Protein AF-0000000074029563 (afdb_homodimer)

Nearest PDB structures (foldseek):
  1f9v-assembly1_A  TM=6.286E-01  e=2.411E-01  Saccharomyces cerevisiae
  1f9t-assembly1_A  TM=6.497E-01  e=2.919E-01  Saccharomyces cerevisiae
  3kar-assembly1_A  TM=6.417E-01  e=2.739E-01  Saccharomyces cerevisiae
  1f9u-assembly1_A  TM=6.391E-01  e=3.768E-01  Saccharomyces cerevisiae
  5tzs-assembly1_G  TM=4.054E-01  e=3.317E-01  Saccharomyces cerevisiae S288C

Sequence (178 aa):
MAKLEDAIGRIKRLECPTGDLGYRVAGILEDYEIANSNEVTVNREERLDRDGAEAYRAKIPSNTEKSIMILAKSGSEDYVAKVIDAYMNMAKLEDAIGRIKRLECPTGDLGYRVAGILEDYEIANSNEVTVNREERLDRDGAEAYRAKIPSNTEKSIMILAKSGSEDYVAKVIDAYMN

Structure (mmCIF, N/CA/C/O backbone):
data_AF-0000000074029563-model_v1
#
loop_
_entity.id
_entity.type
_entity.pdbx_description
1 polymer 'Uncharacterized protein'
#
loop_
_atom_site.group_PDB
_atom_site.id
_atom_site.type_symbol
_atom_site.label_atom_id
_atom_site.label_alt_id
_atom_site.label_comp_id
_atom_site.label_asym_id
_atom_site.label_entity_id
_atom_site.label_seq_id
_atom_site.pdbx_PDB_ins_code
_atom_site.Cartn_x
_atom_site.Cartn_y
_atom_site.Cartn_z
_atom_site.occupancy
_atom_site.B_iso_or_equiv
_atom_site.auth_seq_id
_atom_site.auth_comp_id
_atom_site.auth_asym_id
_atom_site.auth_atom_id
_atom_site.pdbx_PDB_model_num
ATOM 1 N N . MET A 1 1 ? -15.82 -14.5 -17.062 1 62.84 1 MET A N 1
ATOM 2 C CA . MET A 1 1 ? -14.547 -14.141 -17.672 1 62.84 1 MET A CA 1
ATOM 3 C C . MET A 1 1 ? -14.219 -12.672 -17.422 1 62.84 1 MET A C 1
ATOM 5 O O . MET A 1 1 ? -13.07 -12.312 -17.156 1 62.84 1 MET A O 1
ATOM 9 N N . ALA A 1 2 ? -15.219 -11.836 -17.094 1 78.31 2 ALA A N 1
ATOM 10 C CA . ALA A 1 2 ? -15.141 -10.383 -16.953 1 78.31 2 ALA A CA 1
ATOM 11 C C . ALA A 1 2 ? -14.562 -9.992 -15.594 1 78.31 2 ALA A C 1
ATOM 13 O O . ALA A 1 2 ? -13.695 -9.117 -15.508 1 78.31 2 ALA A O 1
ATOM 14 N N . LYS A 1 3 ? -14.883 -10.961 -14.672 1 88.69 3 LYS A N 1
ATOM 15 C CA . LYS A 1 3 ? -14.445 -10.594 -13.328 1 88.69 3 LYS A CA 1
ATOM 16 C C . LYS A 1 3 ? -12.938 -10.773 -13.18 1 88.69 3 LYS A C 1
ATOM 18 O O . LYS A 1 3 ? -12.266 -9.945 -12.562 1 88.69 3 LYS A O 1
ATOM 23 N N . LEU A 1 4 ? -12.523 -11.844 -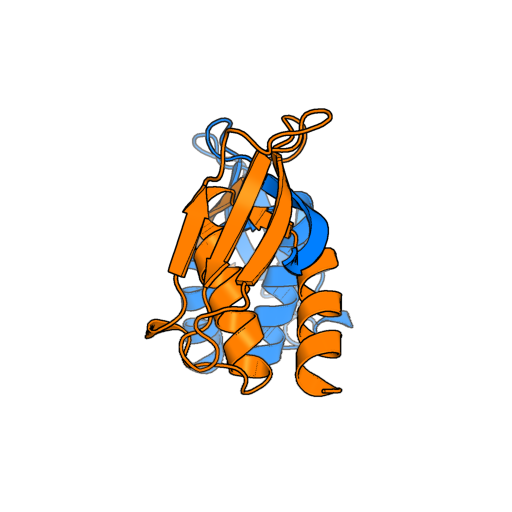13.82 1 89.94 4 LEU A N 1
ATOM 24 C CA . LEU A 1 4 ? -11.094 -12.133 -13.727 1 89.94 4 LEU A CA 1
ATOM 25 C C . LEU A 1 4 ? -10.273 -11.094 -14.477 1 89.94 4 LEU A C 1
ATOM 27 O O . LEU A 1 4 ? -9.242 -10.641 -13.984 1 89.94 4 LEU A O 1
ATOM 31 N N . GLU A 1 5 ? -10.711 -10.695 -15.602 1 92.38 5 GLU A N 1
ATOM 32 C CA . GLU A 1 5 ? -10.023 -9.664 -16.359 1 92.38 5 GLU A CA 1
ATOM 33 C C . GLU A 1 5 ? -10 -8.336 -15.609 1 92.38 5 GLU A C 1
ATOM 35 O O . GLU A 1 5 ? -8.992 -7.629 -15.617 1 92.38 5 GLU A O 1
ATOM 40 N N . ASP A 1 6 ? -11.086 -8.086 -15.016 1 94 6 ASP A N 1
ATOM 41 C CA . ASP A 1 6 ? -11.156 -6.863 -14.227 1 94 6 ASP A CA 1
ATOM 42 C C . ASP A 1 6 ? -10.188 -6.918 -13.047 1 94 6 ASP A C 1
ATOM 44 O O . ASP A 1 6 ? -9.523 -5.926 -12.734 1 94 6 ASP A O 1
ATOM 48 N N . ALA A 1 7 ? -10.156 -8.086 -12.414 1 94.25 7 ALA A N 1
ATOM 49 C CA . ALA A 1 7 ? -9.219 -8.273 -11.305 1 94.25 7 ALA A CA 1
ATOM 50 C C . ALA A 1 7 ? -7.777 -8.094 -11.773 1 94.25 7 ALA A C 1
ATOM 52 O O . ALA A 1 7 ? -6.984 -7.418 -11.109 1 94.25 7 ALA A O 1
ATOM 53 N N . ILE A 1 8 ? -7.523 -8.648 -12.906 1 95.12 8 ILE A N 1
ATOM 54 C CA . ILE A 1 8 ? -6.172 -8.531 -13.445 1 95.12 8 ILE A CA 1
ATOM 55 C C . ILE A 1 8 ? -5.867 -7.074 -13.766 1 95.12 8 ILE A C 1
ATOM 57 O O . ILE A 1 8 ? -4.754 -6.598 -13.523 1 95.12 8 ILE A O 1
ATOM 61 N N . GLY A 1 9 ? -6.852 -6.43 -14.344 1 94.88 9 GLY A N 1
ATOM 62 C CA . GLY A 1 9 ? -6.691 -5.004 -14.562 1 94.88 9 GLY A CA 1
ATOM 63 C C . GLY A 1 9 ? -6.363 -4.234 -13.297 1 94.88 9 GLY A C 1
ATOM 64 O O . GLY A 1 9 ? -5.527 -3.33 -13.312 1 94.88 9 GLY A O 1
ATOM 65 N N . ARG A 1 10 ? -6.961 -4.543 -12.25 1 93.56 10 ARG A N 1
ATOM 66 C CA . ARG A 1 10 ? -6.691 -3.906 -10.961 1 93.56 10 ARG A CA 1
ATOM 67 C C . ARG A 1 10 ? -5.301 -4.266 -10.453 1 93.56 10 ARG A C 1
ATOM 69 O O . ARG A 1 10 ? -4.582 -3.412 -9.93 1 93.56 10 ARG A O 1
ATOM 76 N N . ILE A 1 11 ? -4.93 -5.527 -10.609 1 95.62 11 ILE A N 1
ATOM 77 C CA . ILE A 1 11 ? -3.611 -5.973 -10.18 1 95.62 11 ILE A CA 1
ATOM 78 C C . ILE A 1 11 ? -2.529 -5.219 -10.945 1 95.62 11 ILE A C 1
ATOM 80 O O . ILE A 1 11 ? -1.509 -4.828 -10.375 1 95.62 11 ILE A O 1
ATOM 84 N N . LYS A 1 12 ? -2.699 -4.895 -12.188 1 93.88 12 LYS A N 1
ATOM 85 C CA . LYS A 1 12 ? -1.714 -4.219 -13.031 1 93.88 12 LYS A CA 1
ATOM 86 C C . LYS A 1 12 ? -1.435 -2.809 -12.523 1 93.88 12 LYS A C 1
ATOM 88 O O . LYS A 1 12 ? -0.431 -2.197 -12.898 1 93.88 12 LYS A O 1
ATOM 93 N N . ARG A 1 13 ? -2.283 -2.359 -11.672 1 91.19 13 ARG A N 1
ATOM 94 C CA . ARG A 1 13 ? -2.119 -0.997 -11.172 1 91.19 13 ARG A CA 1
ATOM 95 C C . ARG A 1 13 ? -1.721 -0.997 -9.695 1 91.19 13 ARG A C 1
ATOM 97 O O . ARG A 1 13 ? -1.713 0.054 -9.055 1 91.19 13 ARG A O 1
ATOM 104 N N . LEU A 1 14 ? -1.429 -2.133 -9.203 1 89.38 14 LEU A N 1
ATOM 105 C CA . LEU A 1 14 ? -1.184 -2.283 -7.77 1 89.38 14 LEU A CA 1
ATOM 106 C C . LEU A 1 14 ? 0.17 -1.696 -7.387 1 89.38 14 LEU A C 1
ATOM 108 O O . LEU A 1 14 ? 1.171 -1.938 -8.062 1 89.38 14 LEU A O 1
ATOM 112 N N . GLU A 1 15 ? 0.195 -0.917 -6.492 1 86.12 15 GLU A N 1
ATOM 113 C CA . GLU A 1 15 ? 1.365 -0.443 -5.758 1 86.12 15 GLU A CA 1
ATOM 114 C C . GLU A 1 15 ? 1.218 -0.693 -4.262 1 86.12 15 GLU A C 1
ATOM 116 O O . GLU A 1 15 ? 0.21 -0.317 -3.66 1 86.12 15 GLU A O 1
ATOM 121 N N . CYS A 1 16 ? 2.209 -1.379 -3.707 1 82.5 16 CYS A N 1
ATOM 122 C CA . CYS A 1 16 ? 2.123 -1.752 -2.301 1 82.5 16 CYS A CA 1
ATOM 123 C C . CYS A 1 16 ? 3.504 -2.049 -1.729 1 82.5 16 CYS A C 1
ATOM 125 O O . CYS A 1 16 ? 4.48 -2.15 -2.475 1 82.5 16 CYS A O 1
ATOM 127 N N . PRO A 1 17 ? 3.631 -2.127 -0.394 1 79.19 17 PRO A N 1
ATOM 128 C CA . PRO A 1 17 ? 4.887 -2.652 0.151 1 79.19 17 PRO A CA 1
ATOM 129 C C . PRO A 1 17 ? 5.227 -4.039 -0.388 1 79.19 17 PRO A C 1
ATOM 131 O O . PRO A 1 17 ? 4.336 -4.875 -0.567 1 79.19 17 PRO A O 1
ATOM 134 N N . THR A 1 18 ? 6.496 -4.242 -0.635 1 82.06 18 THR A N 1
ATOM 135 C CA . THR A 1 18 ? 6.949 -5.484 -1.246 1 82.06 18 THR A CA 1
ATOM 136 C C . THR A 1 18 ? 6.434 -6.691 -0.467 1 82.06 18 THR A C 1
ATOM 138 O O . THR A 1 18 ? 6.031 -7.691 -1.061 1 82.06 18 THR A O 1
ATOM 141 N N . GLY A 1 19 ? 6.395 -6.582 0.823 1 79.88 19 GLY A N 1
ATOM 142 C CA . GLY A 1 19 ? 5.957 -7.684 1.659 1 79.88 19 GLY A CA 1
ATOM 143 C C . GLY A 1 19 ? 4.461 -7.934 1.585 1 79.88 19 GLY A C 1
ATOM 144 O O . GLY A 1 19 ? 3.977 -8.977 2.018 1 79.88 19 GLY A O 1
ATOM 145 N N . ASP A 1 20 ? 3.678 -7.035 0.895 1 84.5 20 ASP A N 1
ATOM 146 C CA . ASP A 1 20 ? 2.221 -7.117 0.903 1 84.5 20 ASP A CA 1
ATOM 147 C C . ASP A 1 20 ? 1.689 -7.59 -0.447 1 84.5 20 ASP A C 1
ATOM 149 O O . ASP A 1 20 ? 0.484 -7.793 -0.61 1 84.5 20 ASP A O 1
ATOM 153 N N . LEU A 1 21 ? 2.547 -7.816 -1.343 1 88.62 21 LEU A N 1
ATOM 154 C CA . LEU A 1 21 ? 2.098 -8.125 -2.695 1 88.62 21 LEU A CA 1
ATOM 155 C C . LEU A 1 21 ? 1.133 -9.305 -2.693 1 88.62 21 LEU A C 1
ATOM 157 O O . LEU A 1 21 ? 0.045 -9.227 -3.27 1 88.62 21 LEU A O 1
ATOM 161 N N . GLY A 1 22 ? 1.523 -10.328 -1.937 1 91.12 22 GLY A N 1
ATOM 162 C CA . GLY A 1 22 ? 0.68 -11.508 -1.899 1 91.12 22 GLY A CA 1
ATOM 163 C C . GLY A 1 22 ? -0.687 -11.25 -1.294 1 91.12 22 GLY A C 1
ATOM 164 O O . GLY A 1 22 ? -1.709 -11.633 -1.867 1 91.12 22 GLY A O 1
ATOM 165 N N . TYR A 1 23 ? -0.733 -10.586 -0.272 1 90.56 23 TYR A N 1
ATOM 166 C CA . TYR A 1 23 ? -1.971 -10.273 0.433 1 90.56 23 TYR A CA 1
ATOM 167 C C . TYR A 1 23 ? -2.867 -9.375 -0.408 1 90.56 23 TYR A C 1
ATOM 169 O O . TYR A 1 23 ? -4.078 -9.594 -0.488 1 90.56 23 TYR A O 1
ATOM 177 N N . ARG A 1 24 ? -2.229 -8.383 -1.005 1 89.19 24 ARG A N 1
ATOM 178 C CA . ARG A 1 24 ? -2.992 -7.445 -1.818 1 89.19 24 ARG A CA 1
ATOM 179 C C . ARG A 1 24 ? -3.598 -8.141 -3.033 1 89.19 24 ARG A C 1
ATOM 181 O O . ARG A 1 24 ? -4.762 -7.91 -3.369 1 89.19 24 ARG A O 1
ATOM 188 N N . VAL A 1 25 ? -2.82 -8.984 -3.625 1 94.5 25 VAL A N 1
ATOM 189 C CA . VAL A 1 25 ? -3.309 -9.742 -4.77 1 94.5 25 VAL A CA 1
ATOM 190 C C . VAL A 1 25 ? -4.465 -10.648 -4.336 1 94.5 25 VAL A C 1
ATOM 192 O O . VAL A 1 25 ? -5.52 -10.664 -4.973 1 94.5 25 VAL A O 1
ATOM 195 N N . ALA A 1 26 ? -4.359 -11.328 -3.223 1 92 26 ALA A N 1
ATOM 196 C CA . ALA A 1 26 ? -5.418 -12.188 -2.703 1 92 26 ALA A CA 1
ATOM 197 C C . ALA A 1 26 ? -6.676 -11.383 -2.393 1 92 26 ALA A C 1
ATOM 199 O O . ALA A 1 26 ? -7.789 -11.82 -2.691 1 92 26 ALA A O 1
ATOM 200 N N . GLY A 1 27 ? -6.473 -10.203 -1.829 1 91.12 27 GLY A N 1
ATOM 201 C CA . GLY A 1 27 ? -7.594 -9.328 -1.526 1 91.12 27 GLY A CA 1
ATOM 202 C C . GLY A 1 27 ? -8.344 -8.875 -2.762 1 91.12 27 GLY A C 1
ATOM 203 O O . GLY A 1 27 ? -9.578 -8.836 -2.768 1 91.12 27 GLY A O 1
ATOM 204 N N . ILE A 1 28 ? -7.57 -8.539 -3.787 1 93.56 28 ILE A N 1
ATOM 205 C CA . ILE A 1 28 ? -8.203 -8.109 -5.031 1 93.56 28 ILE A CA 1
ATOM 206 C C . ILE A 1 28 ? -9.016 -9.258 -5.621 1 93.56 28 ILE A C 1
ATOM 208 O O . ILE A 1 28 ? -10.156 -9.062 -6.043 1 93.56 28 ILE A O 1
ATOM 212 N N . LEU A 1 29 ? -8.5 -10.445 -5.57 1 93.62 29 LEU A N 1
ATOM 213 C CA . LEU A 1 29 ? -9.203 -11.602 -6.121 1 93.62 29 LEU A CA 1
ATOM 214 C C . LEU A 1 29 ? -10.477 -11.891 -5.332 1 93.62 29 LEU A C 1
ATOM 216 O O . LEU A 1 29 ? -11.5 -12.273 -5.906 1 93.62 29 LEU A O 1
ATOM 220 N N . GLU A 1 30 ? -10.445 -11.578 -4.047 1 92.31 30 GLU A N 1
ATOM 221 C CA . GLU A 1 30 ? -11.633 -11.766 -3.213 1 92.31 30 GLU A CA 1
ATOM 222 C C . GLU A 1 30 ? -12.672 -10.688 -3.488 1 92.31 30 GLU A C 1
ATOM 224 O O . GLU A 1 30 ? -13.867 -10.977 -3.578 1 92.31 30 GLU A O 1
ATOM 229 N N . ASP A 1 31 ? -12.164 -9.539 -3.637 1 89.94 31 ASP A N 1
ATOM 230 C CA . ASP A 1 31 ? -13.07 -8.422 -3.92 1 89.94 31 ASP A CA 1
ATOM 231 C C . ASP A 1 31 ? -13.898 -8.695 -5.176 1 89.94 31 ASP A C 1
ATOM 233 O O . ASP A 1 31 ? -15.047 -8.273 -5.27 1 89.94 31 ASP A O 1
ATOM 237 N N . TYR A 1 32 ? -13.203 -9.406 -6.074 1 93.19 32 TYR A N 1
ATOM 238 C CA . TYR A 1 32 ? -13.867 -9.672 -7.348 1 93.19 32 TYR A CA 1
ATOM 239 C C . TYR A 1 32 ? -14.516 -11.047 -7.344 1 93.19 32 TYR A C 1
ATOM 241 O O . TYR A 1 32 ? -14.945 -11.539 -8.391 1 93.19 32 TYR A O 1
ATOM 249 N N . GLU A 1 33 ? -14.438 -11.68 -6.203 1 91.62 33 GLU A N 1
ATOM 250 C CA . GLU A 1 33 ? -15.125 -12.938 -5.977 1 91.62 33 GLU A CA 1
ATOM 251 C C . GLU A 1 33 ? -14.523 -14.062 -6.82 1 91.62 33 GLU A C 1
ATOM 253 O O . GLU A 1 33 ? -15.242 -14.922 -7.328 1 91.62 33 GLU A O 1
ATOM 258 N N . ILE A 1 34 ? -13.227 -14.016 -7 1 90.62 34 ILE A N 1
ATOM 259 C CA . ILE A 1 34 ? -12.531 -15.047 -7.762 1 90.62 34 ILE A CA 1
ATOM 260 C C . ILE A 1 34 ? -12.094 -16.172 -6.824 1 90.62 34 ILE A C 1
ATOM 262 O O . ILE A 1 34 ? -12.156 -17.344 -7.188 1 90.62 34 ILE A O 1
ATOM 266 N N . ALA A 1 35 ? -11.719 -15.766 -5.676 1 91 35 ALA A N 1
ATOM 267 C CA . ALA A 1 35 ? -11.242 -16.703 -4.668 1 91 35 ALA A CA 1
ATOM 268 C C . ALA A 1 35 ? -11.297 -16.094 -3.271 1 91 35 ALA A C 1
ATOM 270 O O . ALA A 1 35 ? -11.375 -14.875 -3.125 1 91 35 ALA A O 1
ATOM 271 N N . ASN A 1 36 ? -11.414 -17.031 -2.357 1 90.56 36 ASN A N 1
ATOM 272 C CA . ASN A 1 36 ? -11.148 -16.562 -0.997 1 90.56 36 ASN A CA 1
ATOM 273 C C . ASN A 1 36 ? -9.68 -16.219 -0.791 1 90.56 36 ASN A C 1
ATOM 275 O O . ASN A 1 36 ? -8.797 -16.969 -1.217 1 90.56 36 ASN A O 1
ATOM 279 N N . SER A 1 37 ? -9.461 -15.148 -0.182 1 91.75 37 SER A N 1
ATOM 280 C CA . SER A 1 37 ? -8.094 -14.664 -0.038 1 91.75 37 SER A CA 1
ATOM 281 C C . SER A 1 37 ? -7.219 -15.688 0.681 1 91.75 37 SER A C 1
ATOM 283 O O . SER A 1 37 ? -6.035 -15.828 0.369 1 91.75 37 SER A O 1
ATOM 285 N N . ASN A 1 38 ? -7.852 -16.453 1.52 1 89.81 38 ASN A N 1
ATOM 286 C CA . ASN A 1 38 ? -7.086 -17.422 2.311 1 89.81 38 ASN A CA 1
ATOM 287 C C . ASN A 1 38 ? -6.707 -18.641 1.492 1 89.81 38 ASN A C 1
ATOM 289 O O . ASN A 1 38 ? -5.883 -19.453 1.922 1 89.81 38 ASN A O 1
ATOM 293 N N . GLU A 1 39 ? -7.223 -18.75 0.307 1 90.69 39 GLU A N 1
ATOM 294 C CA . GLU A 1 39 ? -6.945 -19.906 -0.535 1 90.69 39 GLU A CA 1
ATOM 295 C C . GLU A 1 39 ? -5.977 -19.547 -1.659 1 90.69 39 GLU A C 1
ATOM 297 O O . GLU A 1 39 ? -5.551 -20.422 -2.418 1 90.69 39 GLU A O 1
ATOM 302 N N . VAL A 1 40 ? -5.703 -18.297 -1.813 1 92.31 40 VAL A N 1
ATOM 303 C CA . VAL A 1 40 ? -4.781 -17.828 -2.848 1 92.31 40 VAL A CA 1
ATOM 304 C C . VAL A 1 40 ? -3.35 -17.875 -2.32 1 92.31 40 VAL A C 1
ATOM 306 O O . VAL A 1 40 ? -3.068 -17.391 -1.224 1 92.31 40 VAL A O 1
ATOM 309 N N . THR A 1 41 ? -2.467 -18.531 -3.088 1 91.94 41 THR A N 1
ATOM 310 C CA . THR A 1 41 ? -1.041 -18.516 -2.779 1 91.94 41 THR A CA 1
ATOM 311 C C . THR A 1 41 ? -0.279 -17.703 -3.824 1 91.94 41 THR A C 1
ATOM 313 O O . THR A 1 41 ? -0.575 -17.781 -5.02 1 91.94 41 THR A O 1
ATOM 316 N N . VAL A 1 42 ? 0.551 -16.875 -3.396 1 93.31 42 VAL A N 1
ATOM 317 C CA . VAL A 1 42 ? 1.429 -16.094 -4.254 1 93.31 42 VAL A CA 1
ATOM 318 C C . VAL A 1 42 ? 2.887 -16.391 -3.926 1 93.31 42 VAL A C 1
ATOM 320 O O . VAL A 1 42 ? 3.342 -16.156 -2.807 1 93.31 42 VAL A O 1
ATOM 323 N N . ASN A 1 43 ? 3.627 -16.953 -4.945 1 92.44 43 ASN A N 1
ATOM 324 C CA . ASN A 1 43 ? 5.008 -17.359 -4.723 1 92.44 43 ASN A CA 1
ATOM 325 C C . ASN A 1 43 ? 5.957 -16.703 -5.715 1 92.44 43 ASN A C 1
ATOM 327 O O . ASN A 1 43 ? 5.582 -16.438 -6.859 1 92.44 43 ASN A O 1
ATOM 331 N N . ARG A 1 44 ? 7.199 -16.516 -5.25 1 93.75 44 ARG A N 1
ATOM 332 C CA . ARG A 1 44 ? 8.273 -15.992 -6.094 1 93.75 44 ARG A CA 1
ATOM 333 C C . ARG A 1 44 ? 8.703 -17.031 -7.129 1 93.75 44 ARG A C 1
ATOM 335 O O . ARG A 1 44 ? 8.898 -18.203 -6.797 1 93.75 44 ARG A O 1
ATOM 342 N N . GLU A 1 45 ? 8.641 -16.578 -8.438 1 92.56 45 GLU A N 1
ATOM 343 C CA . GLU A 1 45 ? 9.203 -17.375 -9.523 1 92.56 45 GLU A CA 1
ATOM 344 C C . GLU A 1 45 ? 10.461 -16.719 -10.094 1 92.56 45 GLU A C 1
ATOM 346 O O . GLU A 1 45 ? 10.43 -16.156 -11.188 1 92.56 45 GLU A O 1
ATOM 351 N N . GLU A 1 46 ? 11.641 -16.938 -9.469 1 91.75 46 GLU A N 1
ATOM 352 C CA . GLU A 1 46 ? 12.867 -16.203 -9.742 1 91.75 46 GLU A CA 1
ATOM 353 C C . GLU A 1 46 ? 13.344 -16.438 -11.18 1 91.75 46 GLU A C 1
ATOM 355 O O . GLU A 1 46 ? 13.883 -15.539 -11.82 1 91.75 46 GLU A O 1
ATOM 360 N N . ARG A 1 47 ? 13.102 -17.672 -11.781 1 94.44 47 ARG A N 1
ATOM 361 C CA . ARG A 1 47 ? 13.578 -18.031 -13.109 1 94.44 47 ARG A CA 1
ATOM 362 C C . ARG A 1 47 ? 12.883 -17.203 -14.188 1 94.44 47 ARG A C 1
ATOM 364 O O . ARG A 1 47 ? 13.359 -17.125 -15.32 1 94.44 47 ARG A O 1
ATOM 371 N N . LEU A 1 48 ? 11.789 -16.562 -13.703 1 94 48 LEU A N 1
ATOM 372 C CA . LEU A 1 48 ? 11.016 -15.82 -14.688 1 94 48 LEU A CA 1
ATOM 373 C C . LEU A 1 48 ? 11.195 -14.32 -14.5 1 94 48 LEU A C 1
ATOM 375 O O . LEU A 1 48 ? 10.484 -13.523 -15.125 1 94 48 LEU A O 1
ATOM 379 N N . ASP A 1 49 ? 12.211 -13.938 -13.672 1 92.06 49 ASP A N 1
ATOM 380 C CA . ASP A 1 49 ? 12.562 -12.523 -13.578 1 92.06 49 ASP A CA 1
ATOM 381 C C . ASP A 1 49 ? 12.969 -11.969 -14.945 1 92.06 49 ASP A C 1
ATOM 383 O O . ASP A 1 49 ? 13.602 -12.664 -15.742 1 92.06 49 ASP A O 1
ATOM 387 N N . ARG A 1 50 ? 12.539 -10.672 -15.117 1 89.75 50 ARG A N 1
ATOM 388 C CA . ARG A 1 50 ? 12.898 -10.078 -16.406 1 89.75 50 ARG A CA 1
ATOM 389 C C . ARG A 1 50 ? 12.953 -8.562 -16.312 1 89.75 50 ARG A C 1
ATOM 391 O O . ARG A 1 50 ? 12.109 -7.941 -15.656 1 89.75 50 ARG A O 1
ATOM 398 N N . ASP A 1 51 ? 14.008 -7.996 -16.906 1 89.31 51 ASP A N 1
ATOM 399 C CA . ASP A 1 51 ? 14.164 -6.559 -17.094 1 89.31 51 ASP A CA 1
ATOM 400 C C . ASP A 1 51 ? 14.062 -5.82 -15.758 1 89.31 51 ASP A C 1
ATOM 402 O O . ASP A 1 51 ? 13.367 -4.812 -15.648 1 89.31 51 ASP A O 1
ATOM 406 N N . GLY A 1 52 ? 14.633 -6.445 -14.68 1 86.38 52 GLY A N 1
ATOM 407 C CA . GLY A 1 52 ? 14.656 -5.793 -13.383 1 86.38 52 GLY A CA 1
ATOM 408 C C . GLY A 1 52 ? 13.391 -6.035 -12.578 1 86.38 52 GLY A C 1
ATOM 409 O O . GLY A 1 52 ? 13.289 -5.594 -11.43 1 86.38 52 GLY A O 1
ATOM 410 N N . ALA A 1 53 ? 12.492 -6.777 -13.273 1 91.12 53 ALA A N 1
ATOM 411 C CA . ALA A 1 53 ? 11.266 -7.105 -12.555 1 91.12 53 ALA A CA 1
ATOM 412 C C . ALA A 1 53 ? 11.367 -8.484 -11.906 1 91.12 53 ALA A C 1
ATOM 414 O O . ALA A 1 53 ? 11.961 -9.406 -12.477 1 91.12 53 ALA A O 1
ATOM 415 N N . GLU A 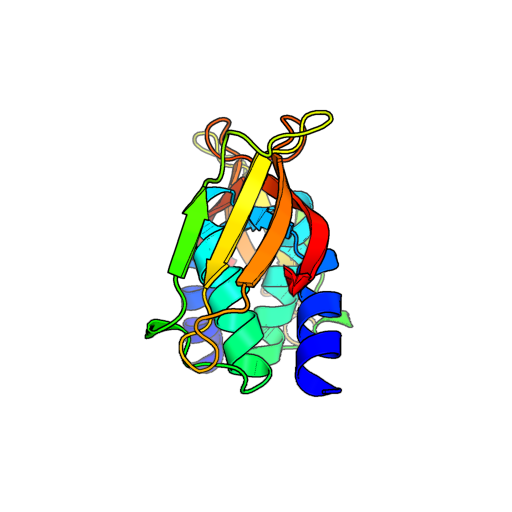1 54 ? 10.828 -8.555 -10.672 1 91.62 54 GLU A N 1
ATOM 416 C CA . GLU A 1 54 ? 10.664 -9.836 -9.992 1 91.62 54 GLU A CA 1
ATOM 417 C C . GLU A 1 54 ? 9.352 -10.508 -10.383 1 91.62 54 GLU A C 1
ATOM 419 O O . GLU A 1 54 ? 8.32 -9.836 -10.508 1 91.62 54 GLU A O 1
ATOM 424 N N . ALA A 1 55 ? 9.359 -11.836 -10.586 1 94.81 55 ALA A N 1
ATOM 425 C CA . ALA A 1 55 ? 8.188 -12.594 -11.023 1 94.81 55 ALA A CA 1
ATOM 426 C C . ALA A 1 55 ? 7.551 -13.344 -9.852 1 94.81 55 ALA A C 1
ATOM 428 O O . ALA A 1 55 ? 8.258 -13.906 -9.008 1 94.81 55 ALA A O 1
ATOM 429 N N . TYR A 1 56 ? 6.195 -13.227 -9.812 1 95.25 56 TYR A N 1
ATOM 430 C CA . TYR A 1 56 ? 5.375 -13.961 -8.852 1 95.25 56 TYR A CA 1
ATOM 431 C C . TYR A 1 56 ? 4.277 -14.742 -9.562 1 95.25 56 TYR A C 1
ATOM 433 O O . TYR A 1 56 ? 3.797 -14.328 -10.617 1 95.25 56 TYR A O 1
ATOM 441 N N . ARG A 1 57 ? 3.889 -15.859 -8.914 1 94.19 57 ARG A N 1
ATOM 442 C CA . ARG A 1 57 ? 2.785 -16.688 -9.398 1 94.19 57 ARG A CA 1
ATOM 443 C C . ARG A 1 57 ? 1.685 -16.797 -8.344 1 94.19 57 ARG A C 1
ATOM 445 O O . ARG A 1 57 ? 1.935 -17.234 -7.219 1 94.19 57 ARG A O 1
ATOM 452 N N . ALA A 1 58 ? 0.547 -16.344 -8.773 1 94.81 58 ALA A N 1
ATOM 453 C CA . ALA A 1 58 ? -0.637 -16.531 -7.938 1 94.81 58 ALA A CA 1
ATOM 454 C C . ALA A 1 58 ? -1.447 -17.734 -8.398 1 94.81 58 ALA A C 1
ATOM 456 O O . ALA A 1 58 ? -1.931 -17.766 -9.531 1 94.81 58 ALA 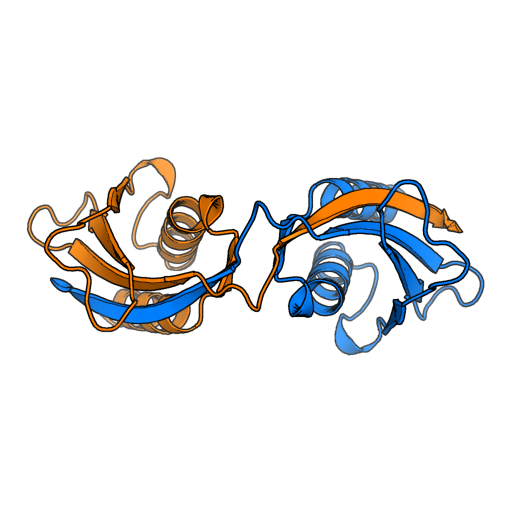A O 1
ATOM 457 N N . LYS A 1 59 ? -1.563 -18.641 -7.469 1 93.25 59 LYS A N 1
ATOM 458 C CA . LYS A 1 59 ? -2.365 -19.828 -7.754 1 93.25 59 LYS A CA 1
ATOM 459 C C . LYS A 1 59 ? -3.787 -19.672 -7.223 1 93.25 59 LYS A C 1
ATOM 461 O O . LYS A 1 59 ? -3.984 -19.328 -6.055 1 93.25 59 LYS A O 1
ATOM 466 N N . ILE A 1 60 ? -4.684 -19.859 -8.18 1 87.19 60 ILE A N 1
ATOM 467 C CA . ILE A 1 60 ? -6.102 -19.812 -7.832 1 87.19 60 ILE A CA 1
ATOM 468 C C . ILE A 1 60 ? -6.637 -21.234 -7.668 1 87.19 60 ILE A C 1
ATOM 470 O O . ILE A 1 60 ? -6.441 -22.094 -8.539 1 87.19 60 ILE A O 1
ATOM 474 N N . PRO A 1 61 ? -7.168 -21.547 -6.504 1 79.06 61 PRO A N 1
ATOM 475 C CA . PRO A 1 61 ? -7.594 -22.922 -6.23 1 79.06 61 PRO A CA 1
ATOM 476 C C . PRO A 1 61 ? -8.57 -23.453 -7.277 1 79.06 61 PRO A C 1
ATOM 478 O O . PRO A 1 61 ? -8.547 -24.656 -7.605 1 79.06 61 PRO A O 1
ATOM 481 N N . SER A 1 62 ? -9.555 -22.766 -7.688 1 70.69 62 SER A N 1
ATOM 482 C CA . SER A 1 62 ? -10.609 -23.297 -8.555 1 70.69 62 SER A CA 1
ATOM 483 C C . SER A 1 62 ? -10.047 -23.703 -9.914 1 70.69 62 SER A C 1
ATOM 485 O O . SER A 1 62 ? -10.703 -24.422 -10.672 1 70.69 62 SER A O 1
ATOM 487 N N . ASN A 1 63 ? -8.875 -23.203 -10.227 1 61.25 63 ASN A N 1
ATOM 488 C CA . ASN A 1 63 ? -8.289 -23.594 -11.516 1 61.25 63 ASN A CA 1
ATOM 489 C C . ASN A 1 63 ? -6.824 -23.984 -11.367 1 61.25 63 ASN A C 1
ATOM 491 O O . ASN A 1 63 ? -5.945 -23.125 -11.328 1 61.25 63 ASN A O 1
ATOM 495 N N . THR A 1 64 ? -6.668 -25.219 -11.18 1 64 64 THR A N 1
ATOM 496 C CA . THR A 1 64 ? -5.348 -25.766 -10.867 1 64 64 THR A CA 1
ATOM 497 C C . THR A 1 64 ? -4.379 -25.531 -12.016 1 64 64 THR A C 1
ATOM 499 O O . THR A 1 64 ? -3.162 -25.484 -11.82 1 64 64 THR A O 1
ATOM 502 N N . GLU A 1 65 ? -4.914 -25.25 -13.148 1 70.19 65 GLU A N 1
ATOM 503 C CA . GLU A 1 65 ? -3.998 -25.188 -14.289 1 70.19 65 GLU A CA 1
ATOM 504 C C . GLU A 1 65 ? -3.66 -23.75 -14.641 1 70.19 65 GLU A C 1
ATOM 506 O O . GLU A 1 65 ? -2.738 -23.484 -15.422 1 70.19 65 GLU A O 1
ATOM 511 N N . LYS A 1 66 ? -4.48 -22.906 -14.008 1 80.94 66 LYS A N 1
ATOM 512 C CA . LYS A 1 66 ? -4.215 -21.531 -14.414 1 80.94 66 LYS A CA 1
ATOM 513 C C . LYS A 1 66 ? -3.742 -20.688 -13.227 1 80.94 66 LYS A C 1
ATOM 515 O O . LYS A 1 66 ? -4.125 -20.953 -12.086 1 80.94 66 LYS A O 1
ATOM 520 N N . SER A 1 67 ? -2.693 -19.984 -13.469 1 92.56 67 SER A N 1
ATOM 521 C CA . SER A 1 67 ? -2.15 -19.031 -12.492 1 92.56 67 SER A CA 1
ATOM 522 C C . SER A 1 67 ? -2.045 -17.625 -13.086 1 92.56 67 SER A C 1
ATOM 524 O O . SER A 1 67 ? -2.174 -17.453 -14.297 1 92.56 67 SER A O 1
ATOM 526 N N . ILE A 1 68 ? -2.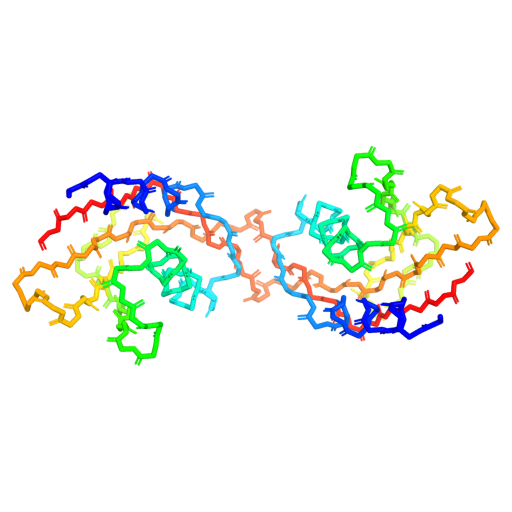002 -16.688 -12.266 1 94.31 68 ILE A N 1
ATOM 527 C CA . ILE A 1 68 ? -1.705 -15.312 -12.664 1 94.31 68 ILE A CA 1
ATOM 528 C C . ILE A 1 68 ? -0.224 -15.023 -12.445 1 94.31 68 ILE A C 1
ATOM 530 O O . ILE A 1 68 ? 0.278 -15.148 -11.32 1 94.31 68 ILE A O 1
ATOM 534 N N . MET A 1 69 ? 0.462 -14.648 -13.508 1 96.31 69 MET A N 1
ATOM 535 C CA . MET A 1 69 ? 1.83 -14.148 -13.391 1 96.31 69 MET A CA 1
ATOM 536 C C . MET A 1 69 ? 1.842 -12.641 -13.141 1 96.31 69 MET A C 1
ATOM 538 O O . MET A 1 69 ? 1.088 -11.898 -13.766 1 96.31 69 MET A O 1
ATOM 542 N N . ILE A 1 70 ? 2.641 -12.312 -12.211 1 96.5 70 ILE A N 1
ATOM 543 C CA . ILE A 1 70 ? 2.77 -10.914 -11.836 1 96.5 70 ILE A CA 1
ATOM 544 C C . ILE A 1 70 ? 4.23 -10.484 -11.945 1 96.5 70 ILE A C 1
ATOM 546 O O . ILE A 1 70 ? 5.121 -11.156 -11.414 1 96.5 70 ILE A O 1
ATOM 550 N N . LEU A 1 71 ? 4.5 -9.422 -12.672 1 95.69 71 LEU A N 1
ATOM 551 C CA . LEU A 1 71 ? 5.809 -8.773 -12.703 1 95.69 71 LEU A CA 1
ATOM 552 C C . LEU A 1 71 ? 5.785 -7.461 -11.93 1 95.69 71 LEU A C 1
ATOM 554 O O . LEU A 1 71 ? 4.969 -6.582 -12.227 1 95.69 71 LEU A O 1
ATOM 558 N N . ALA A 1 72 ? 6.668 -7.418 -10.93 1 92.56 72 ALA A N 1
ATOM 559 C CA . ALA A 1 72 ? 6.703 -6.227 -10.086 1 92.56 72 ALA A CA 1
ATOM 560 C C . ALA A 1 72 ? 8.125 -5.699 -9.945 1 92.56 72 ALA A C 1
ATOM 562 O O . ALA A 1 72 ? 9.086 -6.477 -9.914 1 92.56 72 ALA A O 1
ATOM 563 N N . LYS A 1 73 ? 8.273 -4.438 -9.961 1 87.56 73 LYS A N 1
ATOM 564 C CA . LYS A 1 73 ? 9.555 -3.795 -9.68 1 87.56 73 LYS A CA 1
ATOM 565 C C . LYS A 1 73 ? 9.562 -3.168 -8.289 1 87.56 73 LYS A C 1
ATOM 567 O O . LYS A 1 73 ? 8.57 -2.566 -7.871 1 87.56 73 LYS A O 1
ATOM 572 N N . SER A 1 74 ? 10.57 -3.732 -7.617 1 73.5 74 SER A N 1
ATOM 573 C CA . SER A 1 74 ? 10.789 -3.074 -6.332 1 73.5 74 SER A CA 1
ATOM 574 C C . SER A 1 74 ? 11.758 -1.903 -6.469 1 73.5 74 SER A C 1
ATOM 576 O O . SER A 1 74 ? 12.836 -2.043 -7.059 1 73.5 74 SER A O 1
ATOM 578 N N . GLY A 1 75 ? 11.359 -0.807 -6.586 1 60.12 75 GLY A N 1
ATOM 579 C CA . GLY A 1 75 ? 12.328 0.253 -6.828 1 60.12 75 GLY A CA 1
ATOM 580 C C . GLY A 1 75 ? 12.68 1.038 -5.578 1 60.12 75 GLY A C 1
ATOM 581 O O . GLY A 1 75 ? 11.891 1.085 -4.629 1 60.12 75 GLY A O 1
ATOM 582 N N . SER A 1 76 ? 13.938 1.191 -5.613 1 54.25 76 SER A N 1
ATOM 583 C CA . SER A 1 76 ? 14.68 1.941 -4.602 1 54.25 76 SER A CA 1
ATOM 584 C C . SER A 1 76 ? 14.062 3.318 -4.379 1 54.25 76 SER A C 1
ATOM 586 O O . SER A 1 76 ? 14.203 3.898 -3.299 1 54.25 76 SER A O 1
ATOM 588 N N . GLU A 1 77 ? 13.336 3.58 -5.48 1 56.56 77 GLU A N 1
ATOM 589 C CA . GLU A 1 77 ? 12.961 4.984 -5.352 1 56.56 77 GLU A CA 1
ATOM 590 C C . GLU A 1 77 ? 11.664 5.141 -4.562 1 56.56 77 GLU A C 1
ATOM 592 O O . GLU A 1 77 ? 11.312 6.246 -4.152 1 56.56 77 GLU A O 1
ATOM 597 N N . ASP A 1 78 ? 11.047 3.945 -4.309 1 63.69 78 ASP A N 1
ATOM 598 C CA . ASP A 1 78 ? 9.789 4.141 -3.607 1 63.69 78 ASP A CA 1
ATOM 599 C C . ASP A 1 78 ? 9.773 3.381 -2.283 1 63.69 78 ASP A C 1
ATOM 601 O O . ASP A 1 78 ? 10.055 2.18 -2.248 1 63.69 78 ASP A O 1
ATOM 605 N N . TYR A 1 79 ? 9.781 4.062 -1.262 1 73.19 79 TYR A N 1
ATOM 606 C CA . TYR A 1 79 ? 9.812 3.52 0.091 1 73.19 79 TYR A CA 1
ATOM 607 C C . TYR A 1 79 ? 8.398 3.354 0.64 1 73.19 79 TYR A C 1
ATOM 609 O O . TYR A 1 79 ? 7.449 3.959 0.129 1 73.19 79 TYR A O 1
ATOM 617 N N . VAL A 1 80 ? 8.406 2.416 1.409 1 78 80 VAL A N 1
ATOM 618 C CA . VAL A 1 80 ? 7.168 2.186 2.141 1 78 80 VAL A CA 1
ATOM 619 C C . VAL A 1 80 ? 7.113 3.096 3.365 1 78 80 VAL A C 1
ATOM 621 O O . VAL A 1 80 ? 8.07 3.16 4.145 1 78 80 VAL A O 1
ATOM 624 N N . ALA A 1 81 ? 6.098 3.779 3.344 1 81.06 81 ALA A N 1
ATOM 625 C CA . ALA A 1 81 ? 5.785 4.512 4.57 1 81.06 81 ALA A CA 1
ATOM 626 C C . ALA A 1 81 ? 5.027 3.627 5.559 1 81.06 81 ALA A C 1
ATOM 628 O O . ALA A 1 81 ? 4.059 2.959 5.188 1 81.06 81 ALA A O 1
ATOM 629 N N . LYS A 1 82 ? 5.59 3.504 6.742 1 87.31 82 LYS A N 1
ATOM 630 C CA . LYS A 1 82 ? 4.93 2.838 7.863 1 87.31 82 LYS A CA 1
ATOM 631 C C . LYS A 1 82 ? 4.508 3.844 8.93 1 87.31 82 LYS A C 1
ATOM 633 O O . LYS A 1 82 ? 5.348 4.547 9.492 1 87.31 82 LYS A O 1
ATOM 638 N N . VAL A 1 83 ? 3.215 3.867 9.156 1 90.5 83 VAL A N 1
ATOM 639 C CA . VAL A 1 83 ? 2.752 4.75 10.227 1 90.5 83 VAL A CA 1
ATOM 640 C C . VAL A 1 83 ? 3.105 4.152 11.586 1 90.5 83 VAL A C 1
ATOM 642 O O . VAL A 1 83 ? 2.836 2.977 11.836 1 90.5 83 VAL A O 1
ATOM 645 N N . ILE A 1 84 ? 3.723 4.98 12.414 1 92.06 84 ILE A N 1
ATOM 646 C CA . ILE A 1 84 ? 4.133 4.457 13.711 1 92.06 84 ILE A CA 1
ATOM 647 C C . ILE A 1 84 ? 3.277 5.078 14.812 1 92.06 84 ILE A C 1
ATOM 649 O O . ILE A 1 84 ? 3.256 4.586 15.945 1 92.06 84 ILE A O 1
ATOM 653 N N . ASP A 1 85 ? 2.535 6.223 14.422 1 94.06 85 ASP A N 1
ATOM 654 C CA . ASP A 1 85 ? 1.618 6.859 15.367 1 94.06 85 ASP A CA 1
ATOM 655 C C . ASP A 1 85 ? 0.654 7.797 14.641 1 94.06 85 ASP A C 1
ATOM 657 O O . ASP A 1 85 ? 0.964 8.305 13.562 1 94.06 85 ASP A O 1
ATOM 661 N N . ALA A 1 86 ? -0.515 7.949 15.227 1 95.69 86 ALA A N 1
ATOM 662 C CA . ALA A 1 86 ? -1.529 8.891 14.758 1 95.69 86 ALA A CA 1
ATOM 663 C C . ALA A 1 86 ? -2.402 9.367 15.914 1 95.69 86 ALA A C 1
ATOM 665 O O . ALA A 1 86 ? -2.771 8.586 16.797 1 95.69 86 ALA A O 1
ATOM 666 N N . TYR A 1 87 ? -2.666 10.703 15.906 1 93.94 87 TYR A N 1
ATOM 667 C CA . TYR A 1 87 ? -3.445 11.266 17 1 93.94 87 TYR A CA 1
ATOM 668 C C . TYR A 1 87 ? -4.094 12.578 16.594 1 93.94 87 TYR A C 1
ATOM 670 O O . TYR A 1 87 ? -3.686 13.203 15.609 1 93.94 87 TYR A O 1
ATOM 678 N N . MET A 1 88 ? -5.125 12.898 17.375 1 92 88 MET A N 1
ATOM 679 C CA . MET A 1 88 ? -5.773 14.188 17.156 1 92 88 MET A CA 1
ATOM 680 C C . MET A 1 88 ? -4.922 15.328 17.703 1 92 88 MET A C 1
ATOM 682 O O . MET A 1 88 ? -4.336 15.203 18.781 1 92 88 MET A O 1
ATOM 686 N N . ASN A 1 89 ? -4.836 16.266 16.703 1 84.94 89 ASN A N 1
ATOM 687 C CA . ASN A 1 89 ? -4.219 17.516 17.141 1 84.94 89 ASN A CA 1
ATOM 688 C C . ASN A 1 89 ? -5.129 18.719 16.891 1 84.94 89 ASN A C 1
ATOM 690 O O . ASN A 1 89 ? -5.777 18.797 15.844 1 84.94 89 ASN A O 1
ATOM 694 N N . MET B 1 1 ? -18.078 9.75 18.031 1 63.16 1 MET B N 1
ATOM 695 C CA . MET B 1 1 ? -16.719 9.742 18.547 1 63.16 1 MET B CA 1
ATOM 696 C C . MET B 1 1 ? -16.047 8.406 18.266 1 63.16 1 MET B C 1
ATOM 698 O O . MET B 1 1 ? -14.859 8.359 17.922 1 63.16 1 MET B O 1
ATOM 702 N N . ALA B 1 2 ? -16.797 7.328 18.047 1 77.38 2 ALA B N 1
ATOM 703 C CA . ALA B 1 2 ? -16.359 5.945 17.891 1 77.38 2 ALA B CA 1
ATOM 704 C C . ALA B 1 2 ? -15.797 5.703 16.5 1 77.38 2 ALA B C 1
ATOM 706 O O . ALA B 1 2 ? -14.734 5.086 16.344 1 77.38 2 ALA B O 1
ATOM 707 N N . LYS B 1 3 ? -16.406 6.543 15.602 1 88.81 3 LYS B N 1
ATOM 708 C CA . LYS B 1 3 ? -15.977 6.297 14.227 1 88.81 3 LYS B CA 1
ATOM 709 C C . LYS B 1 3 ? -14.586 6.875 13.977 1 88.81 3 LYS B C 1
ATOM 711 O O . LYS B 1 3 ? -13.766 6.246 13.305 1 88.81 3 LYS B O 1
ATOM 716 N N . LEU B 1 4 ? -14.422 7.988 14.594 1 89.94 4 LEU B N 1
ATOM 717 C CA . LEU B 1 4 ? -13.141 8.648 14.398 1 89.94 4 LEU B CA 1
ATOM 718 C C . LEU B 1 4 ? -12.016 7.875 15.086 1 89.94 4 LEU B C 1
ATOM 720 O O . LEU B 1 4 ? -10.93 7.715 14.516 1 89.94 4 LEU B O 1
ATOM 724 N N . GLU B 1 5 ? -12.227 7.383 16.234 1 92.25 5 GLU B N 1
ATOM 725 C CA . GLU B 1 5 ? -11.234 6.578 16.938 1 92.25 5 GLU B CA 1
ATOM 726 C C . GLU B 1 5 ? -10.906 5.301 16.172 1 92.25 5 GLU B C 1
ATOM 728 O O . GLU B 1 5 ? -9.75 4.883 16.109 1 92.25 5 GLU B O 1
ATOM 733 N N . ASP B 1 6 ? -11.914 4.777 15.648 1 94.06 6 ASP B N 1
ATOM 734 C CA . ASP B 1 6 ? -11.711 3.572 14.852 1 94.06 6 ASP B CA 1
ATOM 735 C C . ASP B 1 6 ? -10.875 3.871 13.609 1 94.06 6 ASP B C 1
ATOM 737 O O . ASP B 1 6 ? -10 3.092 13.242 1 94.06 6 ASP B O 1
ATOM 741 N N . ALA B 1 7 ? -11.188 5.012 13 1 94.31 7 ALA B N 1
ATOM 742 C CA . ALA B 1 7 ? -10.422 5.426 11.828 1 94.31 7 ALA B CA 1
ATOM 743 C C . ALA B 1 7 ? -8.953 5.645 12.18 1 94.31 7 ALA B C 1
ATOM 745 O O . ALA B 1 7 ? -8.062 5.195 11.461 1 94.31 7 ALA B O 1
ATOM 746 N N . ILE B 1 8 ? -8.734 6.23 13.281 1 95.12 8 ILE B N 1
ATOM 747 C CA . ILE B 1 8 ? -7.371 6.488 13.719 1 95.12 8 ILE B CA 1
ATOM 748 C C . ILE B 1 8 ? -6.66 5.168 14.008 1 95.12 8 ILE B C 1
ATOM 750 O O . ILE B 1 8 ? -5.484 5.004 13.68 1 95.12 8 ILE B O 1
ATOM 754 N N . GLY B 1 9 ? -7.383 4.297 14.648 1 94.81 9 GLY B N 1
ATOM 755 C CA . GLY B 1 9 ? -6.828 2.965 14.852 1 94.81 9 GLY B CA 1
ATOM 756 C C . GLY B 1 9 ? -6.402 2.295 13.562 1 94.81 9 GLY B C 1
A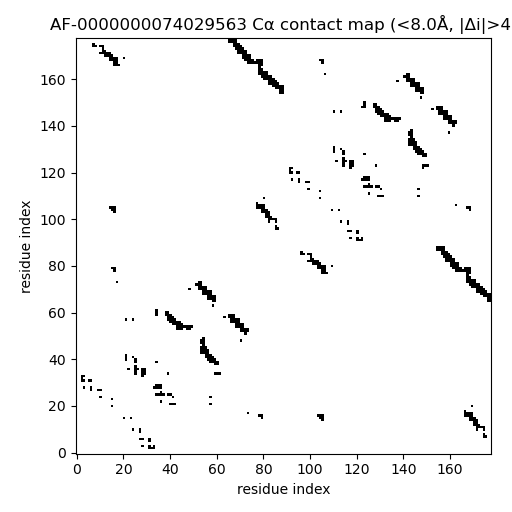TOM 757 O O . GLY B 1 9 ? -5.352 1.652 13.508 1 94.81 9 GLY B O 1
ATOM 758 N N . ARG B 1 10 ? -7.125 2.449 12.555 1 93.31 10 ARG B N 1
ATOM 759 C CA . ARG B 1 10 ? -6.789 1.893 11.25 1 93.31 10 ARG B CA 1
ATOM 760 C C . ARG B 1 10 ? -5.582 2.604 10.648 1 93.31 10 ARG B C 1
ATOM 762 O O . ARG B 1 10 ? -4.707 1.965 10.062 1 93.31 10 ARG B O 1
ATOM 769 N N . ILE B 1 11 ? -5.543 3.9 10.789 1 95.44 11 ILE B N 1
ATOM 770 C CA . ILE B 1 11 ? -4.426 4.68 10.266 1 95.44 11 ILE B CA 1
ATOM 771 C C . ILE B 1 11 ? -3.129 4.25 10.945 1 95.44 11 ILE B C 1
ATOM 773 O O . ILE B 1 11 ? -2.086 4.141 10.297 1 95.44 11 ILE B O 1
ATOM 777 N N . LYS B 1 12 ? -3.062 3.887 12.172 1 93.75 12 LYS B N 1
ATOM 778 C CA . LYS B 1 12 ? -1.873 3.51 12.93 1 93.75 12 LYS B CA 1
ATOM 779 C C . LYS B 1 12 ? -1.263 2.219 12.391 1 93.75 12 LYS B C 1
ATOM 781 O O . LYS B 1 12 ? -0.107 1.903 12.68 1 93.75 12 LYS B O 1
ATOM 786 N N . ARG B 1 13 ? -2.004 1.565 11.594 1 90.88 13 ARG B N 1
ATOM 787 C CA . ARG B 1 13 ? -1.515 0.294 11.07 1 90.88 13 ARG B CA 1
ATOM 788 C C . ARG B 1 13 ? -1.236 0.39 9.57 1 90.88 13 ARG B C 1
ATOM 790 O O . ARG B 1 13 ? -0.996 -0.625 8.914 1 90.88 13 ARG B O 1
ATOM 797 N N . LEU B 1 14 ? -1.309 1.55 9.078 1 89.12 14 LEU B N 1
ATOM 798 C CA . LEU B 1 14 ? -1.214 1.755 7.641 1 89.12 14 LEU B CA 1
ATOM 799 C C . LEU B 1 14 ? 0.218 1.553 7.156 1 89.12 14 LEU B C 1
ATOM 801 O O . LEU B 1 14 ? 1.163 2.053 7.77 1 89.12 14 LEU B O 1
ATOM 805 N N . GLU B 1 15 ? 0.402 0.803 6.238 1 86.31 15 GLU B N 1
ATOM 806 C CA . GLU B 1 15 ? 1.603 0.663 5.422 1 86.31 15 GLU B CA 1
ATOM 807 C C . GLU B 1 15 ? 1.287 0.854 3.941 1 86.31 15 GLU B C 1
ATOM 809 O O . GLU B 1 15 ? 0.376 0.216 3.408 1 86.31 15 GLU B O 1
ATOM 814 N N . CYS B 1 16 ? 2.02 1.774 3.326 1 82.44 16 CYS B N 1
ATOM 815 C CA . CYS B 1 16 ? 1.74 2.102 1.933 1 82.44 16 CYS B CA 1
ATOM 816 C C . CYS B 1 16 ? 2.953 2.742 1.269 1 82.44 16 CYS B C 1
ATOM 818 O O . CYS B 1 16 ? 3.916 3.107 1.944 1 82.44 16 CYS B O 1
ATOM 820 N N . PRO B 1 17 ? 2.961 2.805 -0.068 1 79.38 17 PRO B N 1
ATOM 821 C CA . PRO B 1 17 ? 3.988 3.643 -0.693 1 79.38 17 PRO B CA 1
ATOM 822 C C . PRO B 1 17 ? 3.988 5.074 -0.157 1 79.38 17 PRO B C 1
ATOM 824 O O . PRO B 1 17 ? 2.924 5.641 0.097 1 79.38 17 PRO B O 1
ATOM 827 N N . THR B 1 18 ? 5.16 5.578 0.001 1 82 18 THR B N 1
ATOM 828 C CA . THR B 1 18 ? 5.312 6.898 0.594 1 82 18 THR B CA 1
ATOM 829 C C . THR B 1 18 ? 4.438 7.922 -0.128 1 82 18 THR B C 1
ATOM 831 O O . THR B 1 18 ? 3.828 8.781 0.507 1 82 18 THR B O 1
ATOM 834 N N . GLY B 1 19 ? 4.309 7.805 -1.394 1 79.94 19 GLY B N 1
ATOM 835 C CA . GLY B 1 19 ? 3.533 8.75 -2.182 1 79.94 19 GLY B CA 1
ATOM 836 C C . GLY B 1 19 ? 2.035 8.594 -1.995 1 79.94 19 GLY B C 1
ATOM 837 O O . GLY B 1 19 ? 1.26 9.469 -2.379 1 79.94 19 GLY B O 1
ATOM 838 N N . ASP B 1 20 ? 1.559 7.531 -1.275 1 84.19 20 ASP B N 1
ATOM 839 C CA . ASP B 1 20 ? 0.136 7.223 -1.181 1 84.19 20 ASP B CA 1
ATOM 840 C C . ASP B 1 20 ? -0.406 7.543 0.21 1 84.19 20 ASP B C 1
ATOM 842 O O . ASP B 1 20 ? -1.606 7.418 0.459 1 84.19 20 ASP B O 1
ATOM 846 N N . LEU B 1 21 ? 0.401 7.992 1.03 1 88.5 21 LEU B N 1
ATOM 847 C CA . LEU B 1 21 ? -0.018 8.172 2.416 1 88.5 21 LEU B CA 1
ATOM 848 C C . LEU B 1 21 ? -1.261 9.055 2.498 1 88.5 21 LEU B C 1
ATOM 850 O O . LEU B 1 21 ? -2.244 8.688 3.146 1 88.5 21 LEU B O 1
ATOM 854 N N . GLY B 1 22 ? -1.25 10.125 1.729 1 91.06 22 GLY B N 1
ATOM 855 C CA . GLY B 1 22 ? -2.381 11.039 1.768 1 91.06 22 GLY B CA 1
ATOM 856 C C . GLY B 1 22 ? -3.668 10.414 1.261 1 91.06 22 GLY B C 1
ATOM 857 O O . GLY B 1 22 ? -4.711 10.523 1.91 1 91.06 22 GLY B O 1
ATOM 858 N N . TYR B 1 23 ? -3.609 9.766 0.257 1 90.44 23 TYR B N 1
ATOM 859 C CA . TYR B 1 23 ? -4.766 9.125 -0.359 1 90.44 23 TYR B CA 1
ATOM 860 C C . TYR B 1 23 ? -5.324 8.031 0.537 1 90.44 23 TYR B C 1
ATOM 862 O O . TYR B 1 23 ? -6.543 7.914 0.705 1 90.44 23 TYR B O 1
ATOM 870 N N . ARG B 1 24 ? -4.395 7.273 1.064 1 89 24 ARG B N 1
ATOM 871 C CA . ARG B 1 24 ? -4.82 6.172 1.922 1 89 24 ARG B CA 1
ATOM 872 C C . ARG B 1 24 ? -5.5 6.691 3.184 1 89 24 ARG B C 1
ATOM 874 O O . ARG B 1 24 ? -6.535 6.164 3.598 1 89 24 ARG B O 1
ATOM 881 N N . VAL B 1 25 ? -4.953 7.695 3.715 1 94.44 25 VAL B N 1
ATOM 882 C CA . VAL B 1 25 ? -5.543 8.305 4.902 1 94.44 25 VAL B CA 1
ATOM 883 C C . VAL B 1 25 ? -6.926 8.859 4.562 1 94.44 25 VAL B C 1
ATOM 885 O O . VAL B 1 25 ? -7.898 8.594 5.273 1 94.44 25 VAL B O 1
ATOM 888 N N . ALA B 1 26 ? -7.125 9.547 3.471 1 92.06 26 ALA B N 1
ATOM 889 C CA . ALA B 1 26 ? -8.414 10.086 3.041 1 92.06 26 ALA B CA 1
ATOM 890 C C . ALA B 1 26 ? -9.43 8.969 2.818 1 92.06 26 ALA B C 1
ATOM 892 O O . ALA B 1 26 ? -10.594 9.094 3.203 1 92.06 26 ALA B O 1
ATOM 893 N N . GLY B 1 27 ? -8.984 7.891 2.227 1 90.94 27 GLY B N 1
ATOM 894 C CA . GLY B 1 27 ? -9.844 6.742 1.999 1 90.94 27 GLY B CA 1
ATOM 895 C C . GLY B 1 27 ? -10.367 6.121 3.281 1 90.94 27 GLY B C 1
ATOM 896 O O . GLY B 1 27 ? -11.539 5.762 3.373 1 90.94 27 GLY B O 1
ATOM 897 N N . ILE B 1 28 ? -9.445 6.039 4.234 1 93.62 28 ILE B N 1
ATOM 898 C CA . ILE B 1 28 ? -9.852 5.469 5.516 1 93.62 28 ILE B CA 1
ATOM 899 C C . ILE B 1 28 ? -10.898 6.363 6.172 1 93.62 28 ILE B C 1
ATOM 901 O O . ILE B 1 28 ? -11.914 5.875 6.676 1 93.62 28 ILE B O 1
ATOM 905 N N . LEU B 1 29 ? -10.75 7.633 6.094 1 93.69 29 LEU B N 1
ATOM 906 C CA . LEU B 1 29 ? -11.695 8.562 6.699 1 93.69 29 LEU B CA 1
ATOM 907 C C . LEU B 1 29 ? -13.055 8.492 6.008 1 93.69 29 LEU B C 1
ATOM 909 O O . LEU B 1 29 ? -14.094 8.594 6.656 1 93.69 29 LEU B O 1
ATOM 913 N N . GLU B 1 30 ? -13.039 8.188 4.738 1 92.31 30 GLU B N 1
ATOM 914 C CA . GLU B 1 30 ? -14.289 8.039 3.992 1 92.31 30 GLU B CA 1
ATOM 915 C C . GLU B 1 30 ? -14.984 6.723 4.336 1 92.31 30 GLU B C 1
ATOM 917 O O . GLU B 1 30 ? -16.203 6.688 4.516 1 92.31 30 GLU B O 1
ATOM 922 N N . ASP B 1 31 ? -14.172 5.758 4.426 1 89.81 31 ASP B N 1
ATOM 923 C CA . ASP B 1 31 ? -14.719 4.449 4.766 1 89.81 31 ASP B CA 1
ATOM 924 C C . ASP B 1 31 ? -15.5 4.504 6.078 1 89.81 31 ASP B C 1
ATOM 926 O O . ASP B 1 31 ? -16.484 3.791 6.25 1 89.81 31 ASP B O 1
ATOM 930 N N . TYR B 1 32 ? -14.969 5.387 6.91 1 93.19 32 TYR B N 1
ATOM 931 C CA . TYR B 1 32 ? -15.594 5.484 8.227 1 93.19 32 TYR B CA 1
ATOM 932 C C . TYR B 1 32 ? -16.594 6.637 8.281 1 93.19 32 TYR B C 1
ATOM 934 O O . TYR B 1 32 ? -17.062 7.012 9.359 1 93.19 32 TYR B O 1
ATOM 942 N N . GLU B 1 33 ? -16.766 7.254 7.145 1 91.69 33 GLU B N 1
ATOM 943 C CA . GLU B 1 33 ? -17.781 8.289 6.977 1 91.69 33 GLU B CA 1
ATOM 944 C C . GLU B 1 33 ? -17.438 9.539 7.781 1 91.69 33 GLU B C 1
ATOM 946 O O . GLU B 1 33 ? -18.328 10.18 8.352 1 91.69 33 GLU B O 1
ATOM 951 N N . ILE B 1 34 ? -16.156 9.812 7.871 1 90.56 34 ILE B N 1
ATOM 952 C CA . ILE B 1 34 ? -15.703 11 8.586 1 90.56 34 ILE B CA 1
ATOM 953 C C . ILE B 1 34 ? -15.648 12.188 7.633 1 90.56 34 ILE B C 1
ATOM 955 O O . ILE B 1 34 ? -16 13.312 8.008 1 90.56 34 ILE B O 1
ATOM 959 N N . ALA B 1 35 ? -15.258 11.875 6.445 1 91.19 35 ALA B N 1
ATOM 960 C CA . ALA B 1 35 ? -15.125 12.898 5.418 1 91.19 35 ALA B CA 1
ATOM 961 C C . ALA B 1 35 ? -15.102 12.273 4.023 1 91.19 35 ALA B C 1
ATOM 963 O O . ALA B 1 35 ? -14.852 11.078 3.875 1 91.19 35 ALA B O 1
ATOM 964 N N . ASN B 1 36 ? -15.484 13.141 3.131 1 90.75 36 ASN B N 1
ATOM 965 C CA . ASN B 1 36 ? -15.211 12.758 1.751 1 90.75 36 ASN B CA 1
ATOM 966 C C . ASN B 1 36 ? -13.719 12.82 1.438 1 90.75 36 ASN B C 1
ATOM 968 O O . ASN B 1 36 ? -13.047 13.789 1.805 1 90.75 36 ASN B O 1
ATOM 972 N N . SER B 1 37 ? -13.266 11.844 0.819 1 91.69 37 SER B N 1
ATOM 973 C CA . SER B 1 37 ? -11.828 11.75 0.575 1 91.69 37 SER B CA 1
ATOM 974 C C . SER B 1 37 ? -11.312 12.961 -0.197 1 91.69 37 SER B C 1
ATOM 976 O O . SER B 1 37 ? -10.188 13.414 0.03 1 91.69 37 SER B O 1
ATOM 978 N N . ASN B 1 38 ? -12.18 13.531 -0.968 1 90.06 38 ASN B N 1
ATOM 979 C CA . ASN B 1 38 ? -11.758 14.648 -1.805 1 90.06 38 ASN B CA 1
ATOM 980 C C . ASN B 1 38 ? -11.664 15.945 -1.005 1 90.06 38 ASN B C 1
ATOM 982 O O . ASN B 1 38 ? -11.117 16.938 -1.487 1 90.06 38 ASN B O 1
ATOM 986 N N . GLU B 1 39 ? -12.086 15.898 0.184 1 90.81 39 GLU B N 1
ATOM 987 C CA . GLU B 1 39 ? -12.062 17.094 1.013 1 90.81 39 GLU B CA 1
ATOM 988 C C . GLU B 1 39 ? -10.969 17.016 2.068 1 90.81 39 GLU B C 1
ATOM 990 O O . GLU B 1 39 ? -10.75 17.984 2.812 1 90.81 39 GLU B O 1
ATOM 995 N N . VAL B 1 40 ? -10.344 15.883 2.186 1 92.31 40 VAL B N 1
ATOM 996 C CA . VAL B 1 40 ? -9.266 15.695 3.146 1 92.31 40 VAL B CA 1
ATOM 997 C C . VAL B 1 40 ? -7.938 16.109 2.521 1 92.31 40 VAL B C 1
ATOM 999 O O . VAL B 1 40 ? -7.613 15.703 1.406 1 92.31 40 VAL B O 1
ATOM 1002 N N . THR B 1 41 ? -7.199 16.969 3.223 1 91.88 41 THR B N 1
ATOM 1003 C CA . THR B 1 41 ? -5.84 17.328 2.814 1 91.88 41 THR B CA 1
ATOM 1004 C C . THR B 1 41 ? -4.82 16.75 3.793 1 91.88 41 THR B C 1
ATOM 1006 O O . THR B 1 41 ? -5.043 16.75 5.004 1 91.88 41 THR B O 1
ATOM 1009 N N . VAL B 1 42 ? -3.791 16.172 3.285 1 93.12 42 VAL B N 1
ATOM 1010 C CA . VAL B 1 42 ? -2.68 15.656 4.074 1 93.12 42 VAL B CA 1
ATOM 1011 C C . VAL B 1 42 ? -1.38 16.328 3.645 1 93.12 42 VAL B C 1
ATOM 1013 O O . VAL B 1 42 ? -0.957 16.203 2.492 1 93.12 42 VAL B O 1
ATOM 1016 N N . ASN B 1 43 ? -0.733 17.062 4.602 1 92.44 43 ASN B N 1
ATOM 1017 C CA . ASN B 1 43 ? 0.471 17.828 4.285 1 92.44 43 ASN B CA 1
ATOM 1018 C C . ASN B 1 43 ? 1.628 17.453 5.207 1 92.44 43 ASN B C 1
ATOM 1020 O O . ASN B 1 43 ? 1.413 17.125 6.375 1 92.44 43 ASN B O 1
ATOM 1024 N N . ARG B 1 44 ? 2.854 17.578 4.652 1 93.62 44 ARG B N 1
ATOM 1025 C CA . ARG B 1 44 ? 4.074 17.375 5.426 1 93.62 44 ARG B CA 1
ATOM 1026 C C . ARG B 1 44 ? 4.277 18.5 6.434 1 93.62 44 ARG B C 1
ATOM 1028 O O . ARG B 1 44 ? 4.125 19.672 6.098 1 93.62 44 ARG B O 1
ATOM 1035 N N . GLU B 1 45 ? 4.434 18.047 7.711 1 92.56 45 GLU B N 1
ATOM 1036 C CA . GLU B 1 45 ? 4.836 18.984 8.758 1 92.56 45 GLU B CA 1
ATOM 1037 C C . GLU B 1 45 ? 6.262 18.703 9.227 1 92.56 45 GLU B C 1
ATOM 1039 O O . GLU B 1 45 ? 6.461 18.156 10.32 1 92.56 45 GLU B O 1
ATOM 1044 N N . GLU B 1 46 ? 7.285 19.188 8.523 1 91.69 46 GLU B N 1
ATOM 1045 C CA . GLU B 1 46 ? 8.688 18.828 8.703 1 91.69 46 GLU B CA 1
ATOM 1046 C C . GLU B 1 46 ? 9.18 19.188 10.102 1 91.69 46 GLU B C 1
ATOM 1048 O O . GLU B 1 46 ? 9.984 18.469 10.695 1 91.69 46 GLU B O 1
ATOM 1053 N N . ARG B 1 47 ? 8.656 20.312 10.719 1 94.56 47 ARG B N 1
ATOM 1054 C CA . ARG B 1 47 ? 9.109 20.812 12.008 1 94.56 47 ARG B CA 1
ATOM 1055 C C . ARG B 1 47 ? 8.742 19.844 13.125 1 94.56 47 ARG B C 1
ATOM 1057 O O . ARG B 1 47 ? 9.305 19.906 14.219 1 94.56 47 ARG B O 1
ATOM 1064 N N . LEU B 1 48 ? 7.844 18.906 12.703 1 94 48 LEU B N 1
ATOM 1065 C CA . LEU B 1 48 ? 7.363 18 13.734 1 94 48 LEU B CA 1
ATOM 1066 C C . LEU B 1 48 ? 7.926 16.594 13.531 1 94 48 LEU B C 1
ATOM 1068 O O . LEU B 1 48 ? 7.5 15.648 14.195 1 94 48 LEU B O 1
ATOM 1072 N N . ASP B 1 49 ? 8.93 16.469 12.617 1 91.75 49 ASP B N 1
ATOM 1073 C CA . ASP B 1 49 ? 9.641 15.203 12.492 1 91.75 49 ASP B CA 1
ATOM 1074 C C . ASP B 1 49 ? 10.281 14.797 13.812 1 91.75 49 ASP B C 1
ATOM 1076 O O . ASP B 1 49 ? 10.758 15.648 14.57 1 91.75 49 ASP B O 1
ATOM 1080 N N . ARG B 1 50 ? 10.234 13.461 14 1 89.94 50 ARG B N 1
ATOM 1081 C CA . ARG B 1 50 ? 10.836 13 15.25 1 89.94 50 ARG B CA 1
ATOM 1082 C C . ARG B 1 50 ? 11.289 11.547 15.141 1 89.94 50 ARG B C 1
ATOM 1084 O O . ARG B 1 50 ? 10.602 10.727 14.539 1 89.94 50 ARG B O 1
ATOM 1091 N N . ASP B 1 51 ? 12.5 11.297 15.641 1 89.38 51 ASP B N 1
ATOM 1092 C CA . ASP B 1 51 ? 13.047 9.953 15.797 1 89.38 51 ASP B CA 1
ATOM 1093 C C . ASP B 1 51 ? 13.055 9.211 14.469 1 89.38 51 ASP B C 1
ATOM 1095 O O . ASP B 1 51 ? 12.641 8.047 14.398 1 89.38 51 ASP B O 1
ATOM 1099 N N . GLY B 1 52 ? 13.375 9.961 13.375 1 86.44 52 GLY B N 1
ATOM 1100 C CA . GLY B 1 52 ? 13.477 9.32 12.07 1 86.44 52 GLY B CA 1
ATOM 1101 C C . GLY B 1 52 ? 12.141 9.211 11.352 1 86.44 52 GLY B C 1
ATOM 1102 O O . GLY B 1 52 ? 12.078 8.742 10.219 1 86.44 52 GLY B O 1
ATOM 1103 N N . ALA B 1 53 ? 11.133 9.727 12.125 1 90.94 53 ALA B N 1
ATOM 1104 C CA . ALA B 1 53 ? 9.82 9.703 11.492 1 90.94 53 ALA B CA 1
ATOM 1105 C C . ALA B 1 53 ? 9.492 11.047 10.859 1 90.94 53 ALA B C 1
ATOM 1107 O O . ALA B 1 53 ? 9.859 12.102 11.391 1 90.94 53 ALA B O 1
ATOM 1108 N N . GLU B 1 54 ? 8.828 10.961 9.703 1 91.69 54 GLU B N 1
ATOM 1109 C CA . GLU B 1 54 ? 8.281 12.141 9.047 1 91.69 54 GLU B CA 1
ATOM 1110 C C . GLU B 1 54 ? 6.867 12.438 9.539 1 91.69 54 GLU B C 1
ATOM 1112 O O . GLU B 1 54 ? 6.062 11.523 9.727 1 91.69 54 GLU B O 1
ATOM 1117 N N . ALA B 1 55 ? 6.512 13.711 9.742 1 94.62 55 ALA B N 1
ATOM 1118 C CA . ALA B 1 55 ? 5.215 14.125 10.266 1 94.62 55 ALA B CA 1
ATOM 1119 C C . ALA B 1 55 ? 4.316 14.664 9.156 1 94.62 55 ALA B C 1
ATOM 1121 O O . ALA B 1 55 ? 4.781 15.383 8.266 1 94.62 55 ALA B O 1
ATOM 1122 N N . TYR B 1 56 ? 3.039 14.219 9.234 1 95.19 56 TYR B N 1
ATOM 1123 C CA . TYR B 1 56 ? 1.988 14.703 8.344 1 95.19 56 TYR B CA 1
ATOM 1124 C C . TYR B 1 56 ? 0.771 15.164 9.133 1 95.19 56 TYR B C 1
ATOM 1126 O O . TYR B 1 56 ? 0.496 14.648 10.219 1 95.19 56 TYR B O 1
ATOM 1134 N N . ARG B 1 57 ? 0.026 16.125 8.531 1 94.12 57 ARG B N 1
ATOM 1135 C CA . ARG B 1 57 ? -1.222 16.625 9.102 1 94.12 57 ARG B CA 1
ATOM 1136 C C . ARG B 1 57 ? -2.383 16.422 8.133 1 94.12 57 ARG B C 1
ATOM 1138 O O . ARG B 1 57 ? -2.336 16.906 6.992 1 94.12 57 ARG B O 1
ATOM 1145 N N . ALA B 1 58 ? -3.338 15.727 8.633 1 94.94 58 ALA B N 1
ATOM 1146 C CA . ALA B 1 58 ? -4.582 15.578 7.883 1 94.94 58 ALA B CA 1
ATOM 1147 C C . ALA B 1 58 ? -5.652 16.531 8.406 1 94.94 58 ALA B C 1
ATOM 1149 O O . ALA B 1 58 ? -6.051 16.453 9.57 1 94.94 58 ALA B O 1
ATOM 1150 N N . LYS B 1 59 ? -6.113 17.344 7.488 1 93.25 59 LYS B N 1
ATOM 1151 C CA . LYS B 1 59 ? -7.184 18.266 7.84 1 93.25 59 LYS B CA 1
ATOM 1152 C C . LYS B 1 59 ? -8.547 17.734 7.41 1 93.25 59 LYS B C 1
ATOM 1154 O O . LYS B 1 59 ? -8.727 17.344 6.254 1 93.25 59 LYS B O 1
ATOM 1159 N N . ILE B 1 60 ? -9.414 17.719 8.414 1 87.19 60 ILE B N 1
ATOM 1160 C CA . ILE B 1 60 ? -10.789 17.281 8.172 1 87.19 60 ILE B CA 1
ATOM 1161 C C . ILE B 1 60 ? -11.703 18.5 8.07 1 87.19 60 ILE B C 1
ATOM 1163 O O . ILE B 1 60 ? -11.664 19.391 8.922 1 87.19 60 ILE B O 1
ATOM 1167 N N . PRO B 1 61 ? -12.422 18.641 6.961 1 79.06 61 PRO B N 1
ATOM 1168 C CA . PRO B 1 61 ? -13.227 19.844 6.742 1 79.06 61 PRO B CA 1
ATOM 1169 C C . PRO B 1 61 ? -14.227 20.094 7.871 1 79.06 61 PRO B C 1
ATOM 1171 O O . PRO B 1 61 ? -14.508 21.25 8.211 1 79.06 61 PRO B O 1
ATOM 1174 N N . SER B 1 62 ? -14.938 19.156 8.344 1 70.5 62 SER B N 1
ATOM 1175 C CA . SER B 1 62 ? -16.016 19.391 9.305 1 70.5 62 SER B CA 1
ATOM 1176 C C . SER B 1 62 ? -15.484 19.938 10.617 1 70.5 62 SER B C 1
ATOM 1178 O O . SER B 1 62 ? -16.25 20.453 11.438 1 70.5 62 SER B O 1
ATOM 1180 N N . ASN B 1 63 ? -14.188 19.797 10.805 1 61.28 63 ASN B N 1
ATOM 1181 C CA . ASN B 1 63 ? -13.625 20.328 12.039 1 61.28 63 ASN B CA 1
ATOM 1182 C C . ASN B 1 63 ? -12.344 21.125 11.781 1 61.28 63 ASN B C 1
ATOM 1184 O O . ASN B 1 63 ? -11.273 20.547 11.641 1 61.28 63 ASN B O 1
ATOM 1188 N N . THR B 1 64 ? -12.531 22.344 11.594 1 63.97 64 THR B N 1
ATOM 1189 C CA . THR B 1 64 ? -11.445 23.234 11.188 1 63.97 64 THR B CA 1
ATOM 1190 C C . THR B 1 64 ? -10.359 23.281 12.266 1 6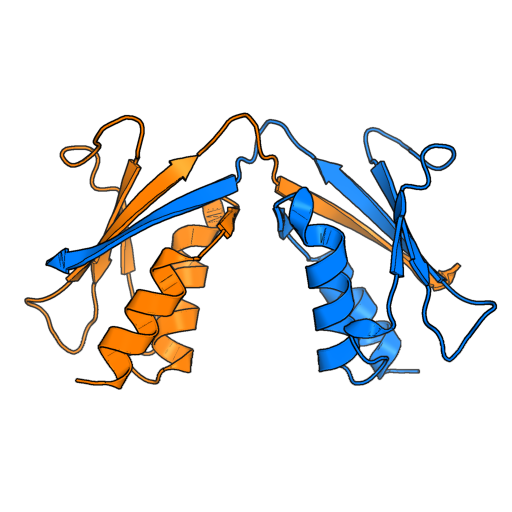3.97 64 THR B C 1
ATOM 1192 O O . THR B 1 64 ? -9.203 23.578 11.969 1 63.97 64 THR B O 1
ATOM 1195 N N . GLU B 1 65 ? -10.711 22.859 13.43 1 69.81 65 GLU B N 1
ATOM 1196 C CA . GLU B 1 65 ? -9.734 23.062 14.492 1 69.81 65 GLU B CA 1
ATOM 1197 C C . GLU B 1 65 ? -8.992 21.766 14.812 1 69.81 65 GLU B C 1
ATOM 1199 O O . GLU B 1 65 ? -7.98 21.781 15.523 1 69.81 65 GLU B O 1
ATOM 1204 N N . LYS B 1 66 ? -9.578 20.734 14.242 1 80.81 66 LYS B N 1
ATOM 1205 C CA . LYS B 1 66 ? -8.922 19.484 14.617 1 80.81 66 LYS B CA 1
ATOM 1206 C C . LYS B 1 66 ? -8.328 18.781 13.391 1 80.81 66 LYS B C 1
ATOM 1208 O O . LYS B 1 66 ? -8.859 18.906 12.289 1 80.81 66 LYS B O 1
ATOM 1213 N N . SER B 1 67 ? -7.121 18.375 13.539 1 92.5 67 SER B N 1
ATOM 1214 C CA . SER B 1 67 ? -6.422 17.609 12.523 1 92.5 67 SER B CA 1
ATOM 1215 C C . SER B 1 67 ? -5.887 16.297 13.094 1 92.5 67 SER B C 1
ATOM 1217 O O . SER B 1 67 ? -5.863 16.109 14.312 1 92.5 67 SER B O 1
ATOM 1219 N N . ILE B 1 68 ? -5.609 15.398 12.266 1 94.31 68 ILE B N 1
ATOM 1220 C CA . ILE B 1 68 ? -4.926 14.164 12.633 1 94.31 68 ILE B CA 1
ATOM 1221 C C . ILE B 1 68 ? -3.441 14.281 12.305 1 94.31 68 ILE B C 1
ATOM 1223 O O . ILE B 1 68 ? -3.072 14.531 11.156 1 94.31 68 ILE B O 1
ATOM 1227 N N . MET B 1 69 ? -2.586 14.094 13.305 1 96.19 69 MET B N 1
ATOM 1228 C CA . MET B 1 69 ? -1.147 13.984 13.086 1 96.19 69 MET B CA 1
ATOM 1229 C C . MET B 1 69 ? -0.747 12.539 12.82 1 96.19 69 MET B C 1
ATOM 1231 O O . MET B 1 69 ? -1.224 11.625 13.492 1 96.19 69 MET B O 1
ATOM 1235 N N . ILE B 1 70 ? 0.063 12.422 11.852 1 96.5 70 ILE B N 1
ATOM 1236 C CA . ILE B 1 70 ? 0.538 11.102 11.453 1 96.5 70 ILE B CA 1
ATOM 1237 C C . ILE B 1 70 ? 2.064 11.086 11.445 1 96.5 70 ILE B C 1
ATOM 1239 O O . ILE B 1 70 ? 2.701 11.969 10.867 1 96.5 70 ILE B O 1
ATOM 1243 N N . LEU B 1 71 ? 2.705 10.133 12.141 1 95.62 71 LEU B N 1
ATOM 1244 C CA . LEU B 1 71 ? 4.137 9.867 12.062 1 95.62 71 LEU B CA 1
ATOM 1245 C C . LEU B 1 71 ? 4.41 8.578 11.297 1 95.62 71 LEU B C 1
ATOM 1247 O O . LEU B 1 71 ? 3.891 7.52 11.648 1 95.62 71 LEU B O 1
ATOM 1251 N N . ALA B 1 72 ? 5.211 8.758 10.227 1 92.44 72 ALA B N 1
ATOM 1252 C CA . ALA B 1 72 ? 5.504 7.609 9.383 1 92.44 72 ALA B CA 1
ATOM 1253 C C . ALA B 1 72 ? 7 7.477 9.133 1 92.44 72 ALA B C 1
ATOM 1255 O O . ALA B 1 72 ? 7.711 8.477 9.031 1 92.44 72 ALA B O 1
ATOM 1256 N N . LYS B 1 73 ? 7.492 6.301 9.133 1 87.44 73 LYS B N 1
ATOM 1257 C CA . LYS B 1 73 ? 8.875 6.023 8.75 1 87.44 73 LYS B CA 1
ATOM 1258 C C . LYS B 1 73 ? 8.945 5.406 7.355 1 87.44 73 LYS B C 1
ATOM 1260 O O . LYS B 1 73 ? 8.125 4.562 7 1 87.44 73 LYS B O 1
ATOM 1265 N N . SER B 1 74 ? 9.742 6.207 6.609 1 73.56 74 SER B N 1
ATOM 1266 C CA . SER B 1 74 ? 10.047 5.613 5.309 1 73.56 74 SER B CA 1
ATOM 1267 C C . SER B 1 74 ? 11.281 4.727 5.379 1 73.56 74 SER B C 1
ATOM 1269 O O . SER B 1 74 ? 12.328 5.152 5.871 1 73.56 74 SER B O 1
ATOM 1271 N N . GLY B 1 75 ? 11.219 3.545 5.523 1 59.84 75 GLY B N 1
ATOM 1272 C CA . GLY B 1 75 ? 12.438 2.777 5.703 1 59.84 75 GLY B CA 1
ATOM 1273 C C . GLY B 1 75 ? 12.867 2.043 4.449 1 59.84 75 GLY B C 1
ATOM 1274 O O . GLY B 1 75 ? 12.055 1.79 3.559 1 59.84 75 GLY B O 1
ATOM 1275 N N . SER B 1 76 ? 14.164 2.189 4.422 1 53.69 76 SER B N 1
ATOM 1276 C CA . SER B 1 76 ? 15.031 1.641 3.387 1 53.69 76 SER B CA 1
ATOM 1277 C C . SER B 1 76 ? 14.758 0.157 3.166 1 53.69 76 SER B C 1
ATOM 1279 O O . SER B 1 76 ? 15.008 -0.371 2.08 1 53.69 76 SER B O 1
ATOM 1281 N N . GLU B 1 77 ? 14.172 -0.254 4.297 1 56.09 77 GLU B N 1
ATOM 1282 C CA . GLU B 1 77 ? 14.164 -1.707 4.156 1 56.09 77 GLU B CA 1
ATOM 1283 C C . GLU B 1 77 ? 12.914 -2.188 3.418 1 56.09 77 GLU B C 1
ATOM 1285 O O . GLU B 1 77 ? 12.852 -3.342 2.99 1 56.09 77 GLU B O 1
ATOM 1290 N N . ASP B 1 78 ? 11.984 -1.158 3.209 1 63.12 78 ASP B N 1
ATOM 1291 C CA . ASP B 1 78 ? 10.797 -1.697 2.551 1 63.12 78 ASP B CA 1
ATOM 1292 C C . ASP B 1 78 ? 10.508 -0.957 1.247 1 63.12 78 ASP B C 1
ATOM 1294 O O . ASP B 1 78 ? 10.492 0.276 1.217 1 63.12 78 ASP B O 1
ATOM 1298 N N . TYR B 1 79 ? 10.617 -1.608 0.226 1 73.25 79 TYR B N 1
ATOM 1299 C CA . TYR B 1 79 ? 10.398 -1.063 -1.109 1 73.25 79 TYR B CA 1
ATOM 1300 C C . TYR B 1 79 ? 8.961 -1.276 -1.5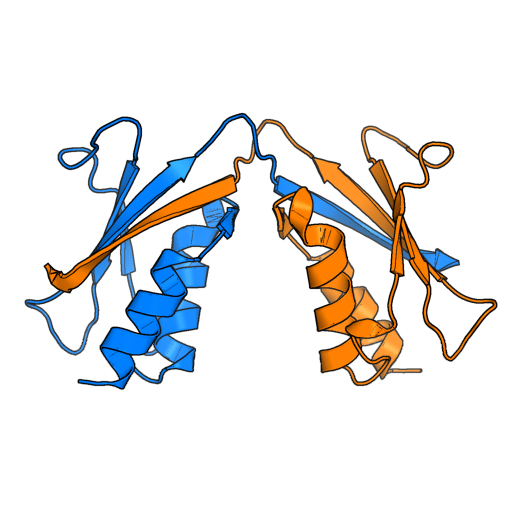59 1 73.25 79 TYR B C 1
ATOM 1302 O O . TYR B 1 79 ? 8.25 -2.119 -1.008 1 73.25 79 TYR B O 1
ATOM 1310 N N . VAL B 1 80 ? 8.648 -0.341 -2.273 1 78.25 80 VAL B N 1
ATOM 1311 C CA . VAL B 1 80 ? 7.348 -0.454 -2.918 1 78.25 80 VAL B CA 1
ATOM 1312 C C . VAL B 1 80 ? 7.453 -1.356 -4.145 1 78.25 80 VAL B C 1
ATOM 1314 O O . VAL B 1 80 ? 8.336 -1.169 -4.984 1 78.25 80 VAL B O 1
ATOM 1317 N N . ALA B 1 81 ? 6.688 -2.277 -4.062 1 81.25 81 ALA B N 1
ATOM 1318 C CA . ALA B 1 81 ? 6.504 -3.082 -5.266 1 81.25 81 ALA B CA 1
ATOM 1319 C C . ALA B 1 81 ? 5.469 -2.455 -6.195 1 81.25 81 ALA B C 1
ATOM 1321 O O . ALA B 1 81 ? 4.387 -2.059 -5.75 1 81.25 81 ALA B O 1
ATOM 1322 N N . LYS B 1 82 ? 5.883 -2.211 -7.418 1 87.19 82 LYS B N 1
ATOM 1323 C CA . LYS B 1 82 ? 4.988 -1.763 -8.477 1 87.19 82 LYS B CA 1
ATOM 1324 C C . LYS B 1 82 ? 4.77 -2.863 -9.516 1 87.19 82 LYS B C 1
ATOM 1326 O O . LYS B 1 82 ? 5.723 -3.328 -10.141 1 87.19 82 LYS B O 1
ATOM 1331 N N . VAL B 1 83 ? 3.531 -3.191 -9.648 1 90.69 83 VAL B N 1
ATOM 1332 C CA . VAL B 1 83 ? 3.238 -4.176 -10.688 1 90.69 83 VAL B CA 1
ATOM 1333 C C . VAL B 1 83 ? 3.318 -3.52 -12.062 1 90.69 83 VAL B C 1
ATOM 1335 O O . VAL B 1 83 ? 2.727 -2.461 -12.289 1 90.69 83 VAL B O 1
ATOM 1338 N N . ILE B 1 84 ? 4.094 -4.152 -12.953 1 92.25 84 ILE B N 1
ATOM 1339 C CA . ILE B 1 84 ? 4.254 -3.547 -14.273 1 92.25 84 ILE B CA 1
ATOM 1340 C C . ILE B 1 84 ? 3.52 -4.387 -15.32 1 92.25 84 ILE B C 1
ATOM 1342 O O . ILE B 1 84 ? 3.283 -3.926 -16.438 1 92.25 84 ILE B O 1
ATOM 1346 N N . ASP B 1 85 ? 3.152 -5.676 -14.906 1 94.06 85 ASP B N 1
ATOM 1347 C CA . ASP B 1 85 ? 2.373 -6.539 -15.781 1 94.06 85 ASP B CA 1
ATOM 1348 C C . ASP B 1 85 ? 1.753 -7.699 -15.008 1 94.06 85 ASP B C 1
ATOM 1350 O O . ASP B 1 85 ? 2.266 -8.102 -13.961 1 94.06 85 ASP B O 1
ATOM 1354 N N . ALA B 1 86 ? 0.649 -8.141 -15.492 1 95.75 86 ALA B N 1
ATOM 1355 C CA . ALA B 1 86 ? -0.036 -9.32 -14.969 1 95.75 86 ALA B CA 1
ATOM 1356 C C . ALA B 1 86 ? -0.827 -10.023 -16.062 1 95.75 86 ALA B C 1
ATOM 1358 O O . ALA B 1 86 ? -1.46 -9.375 -16.906 1 95.75 86 ALA B O 1
ATOM 1359 N N . TYR B 1 87 ? -0.686 -11.375 -16.062 1 93.88 87 TYR B N 1
ATOM 1360 C CA . TYR B 1 87 ? -1.362 -12.133 -17.109 1 93.88 87 TYR B CA 1
ATOM 1361 C C . TYR B 1 87 ? -1.602 -13.578 -16.672 1 93.88 87 TYR B C 1
ATOM 1363 O O . TYR B 1 87 ? -0.966 -14.062 -15.734 1 93.88 87 TYR B O 1
ATOM 1371 N N . MET B 1 88 ? -2.566 -14.164 -17.422 1 91.94 88 MET B N 1
ATOM 1372 C CA . MET B 1 88 ? -2.828 -15.57 -17.156 1 91.94 88 MET B CA 1
ATOM 1373 C C . MET B 1 88 ? -1.75 -16.453 -17.781 1 91.94 88 MET B C 1
ATOM 1375 O O . MET B 1 88 ? -1.294 -16.188 -18.891 1 91.94 88 MET B O 1
ATOM 1379 N N . ASN B 1 89 ? -1.313 -17.328 -16.797 1 85 89 ASN B N 1
ATOM 1380 C CA . ASN B 1 89 ? -0.42 -18.375 -17.297 1 85 89 ASN B CA 1
ATOM 1381 C C . ASN B 1 89 ? -0.952 -19.766 -16.969 1 85 89 ASN B C 1
ATOM 1383 O O . ASN B 1 89 ? -1.479 -20 -15.875 1 85 89 ASN B O 1
#

Solvent-accessible surface area (backbone atoms only — not comparable to full-atom values): 9231 Å² total; per-residue (Å²): 116,65,49,57,52,50,36,40,56,53,50,35,67,38,66,30,29,53,91,39,49,51,58,52,52,21,46,46,31,32,76,50,67,74,40,58,41,90,60,42,46,60,43,82,36,72,93,61,43,50,96,79,20,47,24,32,39,32,41,42,72,95,36,84,78,44,28,39,37,34,32,25,32,64,34,90,84,35,30,17,23,34,32,78,39,57,45,84,74,115,66,49,59,52,51,37,42,57,53,50,36,66,39,66,30,29,54,90,39,50,49,58,53,53,21,47,44,32,33,76,50,68,72,40,58,42,89,59,44,47,60,43,81,36,72,93,62,42,52,97,81,22,46,22,32,40,33,41,42,71,96,37,84,80,44,28,38,38,37,31,25,32,66,36,88,86,35,30,16,24,35,31,77,39,55,45,84,74

Organism: NCBI:txid312168

Secondary structure (DSSP, 8-state):
-HHHHHHHHHHTT-EEEGGGHHHHHHHHHHHTTSS-GGG-EEEE-GGG-BTTBEEEEEEPTT-TT-EEEEEEEEEEEEEEEEEEEEEE-/-HHHHHHHHHHTT-EEEGGGHHHHHHHHHHHTTSS-GGG-EEEE-GGG-BTTBEEEEEEPTT-TT-EEEEEEEEEEEEEEEEEEEEEE-

pLDDT: mean 87.31, std 9.84, range [53.69, 96.5]

Foldseek 3Di:
DVLVVVLVVVLVVDDDPPVCNLQVSLVSCVVSPNAHSVQKDKAWDQVPDDPQWTWIWIDRVVDRVDIDIDTDHDDPVDDDDDDPDDDDD/DVLVVVLVVVLQPDDDPPVCNLQVSLVSCVVSPNAHSVQKDKAWDQVPDDPQWTWIWIDRVVDRVDIDIDTDHDDPVDDDDDDPDDDDD

Radius of gyration: 18.04 Å; Cα contacts (8 Å, |Δi|>4): 385; chains: 2; bounding box: 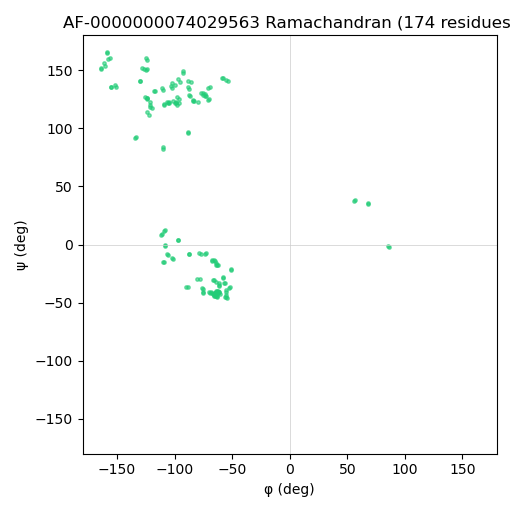33×49×36 Å